Protein AF-A0A3N9V0N8-F1 (afdb_monomer_lite)

Foldseek 3Di:
DD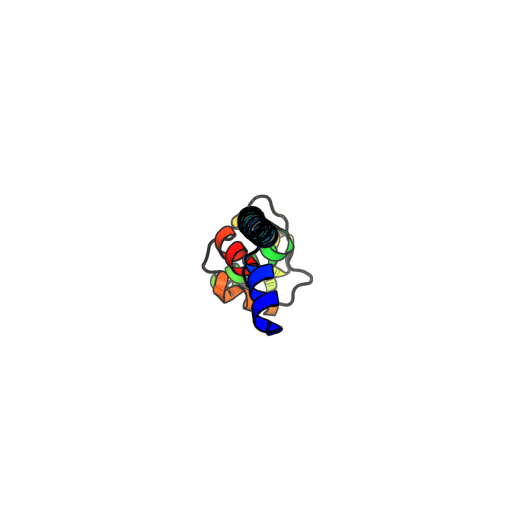PVVVVVCVCPDPVVVVVVVVVVVVVVVVVVVLLVCLQDDDAPLLLLLLLLLCVVVVHDLVCLQVQVSVQVSSCVQPNPYRYGCNVPDNCSSVVQNVLSVDRSRRSSSVVSVD

Radius of gyration: 22.68 Å; chains: 1; bounding box: 58×22×58 Å

Sequence (114 aa):
MSFFSKFCEKLFSVKVQILWLAAIILSIYFIYFSIQNASRPNHGFASYYTAAKLLIEGEDVTDFYDDDWFSSKVENYVPGVYEIYLVNMPTTALVFLPIANFDYKTAKIIWTIF

Structure (mmCIF, N/CA/C/O backbone):
data_AF-A0A3N9V0N8-F1
#
_entry.id   AF-A0A3N9V0N8-F1
#
loop_
_atom_site.group_PDB
_atom_site.id
_atom_site.type_symbol
_atom_site.label_atom_id
_atom_site.label_alt_id
_atom_site.label_comp_id
_atom_site.label_asym_id
_atom_site.label_entity_id
_atom_site.label_seq_id
_atom_site.pdbx_PDB_ins_code
_atom_site.Cartn_x
_atom_site.Cartn_y
_atom_site.Cartn_z
_atom_site.occupancy
_atom_site.B_iso_or_equiv
_atom_site.auth_seq_id
_atom_site.auth_comp_id
_atom_site.auth_asym_id
_atom_site.auth_atom_id
_atom_site.pdbx_PDB_model_num
ATOM 1 N N . MET A 1 1 ? -41.497 -13.266 37.633 1.00 60.03 1 MET A N 1
ATOM 2 C CA . MET A 1 1 ? -40.765 -12.337 36.743 1.00 60.03 1 MET A CA 1
ATOM 3 C C . MET A 1 1 ? -39.986 -13.176 35.737 1.00 60.03 1 MET A C 1
ATOM 5 O O . MET A 1 1 ? -39.151 -13.968 36.161 1.00 60.03 1 MET A O 1
ATOM 9 N N . SER A 1 2 ? -40.361 -13.116 34.455 1.00 78.81 2 SER A N 1
ATOM 10 C CA . SER A 1 2 ? -39.804 -13.959 33.382 1.00 78.81 2 SER A CA 1
ATOM 11 C C . SER A 1 2 ? -38.298 -13.718 33.217 1.00 78.81 2 SER A C 1
A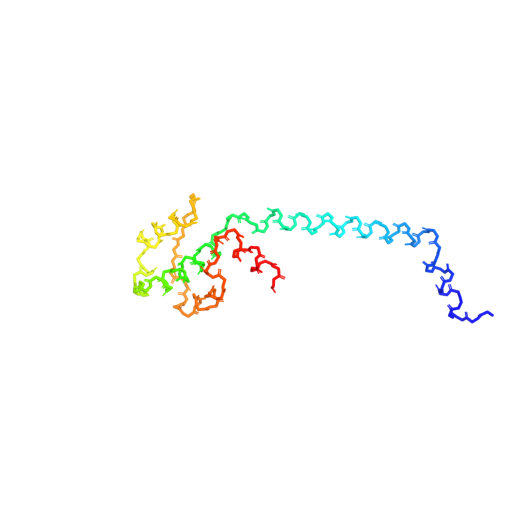TOM 13 O O . SER A 1 2 ? -37.839 -12.586 33.360 1.00 78.81 2 SER A O 1
ATOM 15 N N . PHE A 1 3 ? -37.530 -14.766 32.901 1.00 75.81 3 PHE A N 1
ATOM 16 C CA . PHE A 1 3 ? -36.092 -14.692 32.593 1.00 75.81 3 PHE A CA 1
ATOM 17 C C . PHE A 1 3 ? -35.761 -13.555 31.608 1.00 75.81 3 PHE A C 1
ATOM 19 O O . PHE A 1 3 ? -34.768 -12.848 31.774 1.00 75.81 3 PHE A O 1
ATOM 26 N N . PHE A 1 4 ? -36.660 -13.315 30.651 1.00 71.31 4 PHE A N 1
ATOM 27 C CA . PHE A 1 4 ? -36.536 -12.272 29.636 1.00 71.31 4 PHE A CA 1
ATOM 28 C C . PHE A 1 4 ? -36.536 -10.848 30.220 1.00 71.31 4 PHE A C 1
ATOM 30 O O . PHE A 1 4 ? -35.774 -10.001 29.765 1.00 71.31 4 PHE A O 1
ATOM 37 N N . SER A 1 5 ? -37.322 -10.575 31.272 1.00 72.19 5 SER A N 1
ATOM 38 C CA . SER A 1 5 ? -37.390 -9.221 31.846 1.00 72.19 5 SER A CA 1
ATOM 39 C C . SER A 1 5 ? -36.145 -8.885 32.669 1.00 72.19 5 SER A C 1
ATOM 41 O O . SER A 1 5 ? -35.632 -7.775 32.571 1.00 72.19 5 SER A O 1
ATOM 43 N N . LYS A 1 6 ? -35.599 -9.860 33.412 1.00 73.62 6 LYS A N 1
ATOM 44 C CA . LYS A 1 6 ? -34.336 -9.694 34.154 1.00 73.62 6 LYS A CA 1
ATOM 45 C C . LYS A 1 6 ? -33.142 -9.503 33.218 1.00 73.62 6 LYS A C 1
ATOM 47 O O . LYS A 1 6 ? -32.213 -8.767 33.544 1.00 73.62 6 LYS A O 1
ATOM 52 N N . PHE A 1 7 ? -33.158 -10.167 32.062 1.00 74.19 7 PHE A N 1
ATOM 53 C CA . PHE A 1 7 ? -32.146 -9.976 31.029 1.00 74.19 7 PHE A CA 1
ATOM 54 C C . PHE A 1 7 ? -32.199 -8.554 30.455 1.00 74.19 7 PHE A C 1
ATOM 56 O O . PHE A 1 7 ? -31.173 -7.876 30.443 1.00 74.19 7 PHE A O 1
ATOM 63 N N . CYS A 1 8 ? -33.387 -8.063 30.080 1.00 70.06 8 CYS A N 1
ATOM 64 C CA . CYS A 1 8 ? -33.568 -6.688 29.606 1.00 70.06 8 CYS A CA 1
ATOM 65 C C . CYS A 1 8 ? -33.156 -5.642 30.657 1.00 70.06 8 CYS A C 1
ATOM 67 O O . CYS A 1 8 ? -32.387 -4.743 30.333 1.00 70.06 8 CYS A O 1
ATOM 69 N N . GLU A 1 9 ? -33.570 -5.776 31.920 1.00 72.81 9 GLU A N 1
ATOM 70 C CA . GLU A 1 9 ? -33.166 -4.851 32.999 1.00 72.81 9 GLU A CA 1
ATOM 71 C C . GLU A 1 9 ? -31.645 -4.783 33.180 1.00 72.81 9 GLU A C 1
ATOM 73 O O . GLU A 1 9 ? -31.076 -3.707 33.372 1.00 72.81 9 GLU A O 1
ATOM 78 N N . LYS A 1 10 ? -30.959 -5.926 33.074 1.00 70.31 10 LYS A N 1
ATOM 79 C CA . LYS A 1 10 ? -29.497 -5.978 33.154 1.00 70.31 10 LYS A CA 1
ATOM 80 C C . LYS A 1 10 ? -28.845 -5.293 31.951 1.00 70.31 10 LYS A C 1
ATOM 82 O O . LYS A 1 10 ? -27.865 -4.570 32.135 1.00 70.31 10 LYS A O 1
ATOM 87 N N . LEU A 1 11 ? -29.408 -5.481 30.756 1.00 70.19 11 LEU A N 1
ATOM 88 C CA . LEU A 1 11 ? -28.939 -4.886 29.500 1.00 70.19 11 LEU A CA 1
ATOM 89 C C . LEU A 1 11 ? -29.094 -3.355 29.481 1.00 70.19 11 LEU A C 1
ATOM 91 O O . LEU A 1 11 ? -28.225 -2.659 28.965 1.00 70.19 11 LEU A O 1
ATOM 95 N N . PHE A 1 12 ? -30.154 -2.835 30.105 1.00 75.38 12 PHE A N 1
ATOM 96 C CA . PHE A 1 12 ? -30.398 -1.397 30.272 1.00 75.38 12 PHE A CA 1
ATOM 97 C C . PHE A 1 12 ? -29.770 -0.801 31.539 1.00 75.38 12 PHE A C 1
ATOM 99 O O . PHE A 1 12 ? -29.935 0.389 31.803 1.00 75.38 12 PHE A O 1
ATOM 106 N N . SER A 1 13 ? -29.030 -1.587 32.327 1.00 86.81 13 SER A N 1
ATOM 107 C CA . SER A 1 13 ? -28.334 -1.041 33.490 1.00 86.81 13 SER A CA 1
ATOM 108 C C . SER A 1 13 ? -27.258 -0.042 33.056 1.00 86.81 13 SER A C 1
ATOM 110 O O . SER A 1 13 ? -26.544 -0.256 32.075 1.00 86.81 13 SER A O 1
ATOM 112 N N . VAL A 1 14 ? -27.085 1.025 33.838 1.00 84.75 14 VAL A N 1
ATOM 113 C CA . VAL A 1 14 ? -26.084 2.080 33.589 1.00 84.75 14 VAL A CA 1
ATOM 114 C C . VAL A 1 14 ? -24.681 1.496 33.370 1.00 84.75 14 VAL A C 1
ATOM 116 O O . VAL A 1 14 ? -23.931 1.966 32.522 1.00 84.75 14 VAL A O 1
ATOM 119 N N . LYS A 1 15 ? -24.335 0.409 34.075 1.00 86.19 15 LYS A N 1
ATOM 120 C CA . LYS A 1 15 ? -23.052 -0.292 33.909 1.00 86.19 15 LYS A CA 1
ATOM 121 C C . LYS A 1 15 ? -22.879 -0.860 32.499 1.00 86.19 15 LYS A C 1
ATOM 123 O O . LYS A 1 15 ? -21.807 -0.723 31.922 1.00 86.19 15 LYS A O 1
ATOM 128 N N . VAL A 1 16 ? -23.920 -1.476 31.940 1.00 89.62 16 VAL A N 1
ATOM 129 C CA . VAL A 1 16 ? -23.881 -2.027 30.577 1.00 89.62 16 VAL A CA 1
ATOM 130 C C . VAL A 1 16 ? -23.860 -0.907 29.537 1.00 89.62 16 VAL A C 1
ATOM 132 O O . VAL A 1 16 ? -23.118 -1.003 28.566 1.00 89.62 16 VAL A O 1
ATOM 135 N N . GLN A 1 17 ? -24.577 0.195 29.769 1.00 90.56 17 GLN A N 1
ATOM 136 C CA . GLN A 1 17 ? -24.520 1.374 28.897 1.00 90.56 17 GLN A CA 1
ATOM 137 C C . GLN A 1 17 ? -23.117 1.999 28.845 1.00 90.56 17 GLN A C 1
ATOM 139 O O . GLN A 1 17 ? -22.644 2.339 27.763 1.00 90.56 17 GLN A O 1
ATOM 144 N N . ILE A 1 18 ? -22.419 2.092 29.984 1.00 94.75 18 ILE A N 1
ATOM 145 C CA . ILE A 1 18 ? -21.024 2.564 30.037 1.00 94.75 18 ILE A CA 1
ATOM 146 C C . ILE A 1 18 ? -20.106 1.644 29.224 1.00 94.75 18 ILE A C 1
ATOM 148 O O . ILE A 1 18 ? -19.265 2.135 28.473 1.00 94.75 18 ILE A O 1
ATOM 152 N N . LEU A 1 19 ? -20.276 0.322 29.334 1.00 95.38 19 LEU A N 1
ATOM 153 C CA . LEU A 1 19 ? -19.491 -0.635 28.549 1.00 95.38 19 LEU A CA 1
ATOM 154 C C . LEU A 1 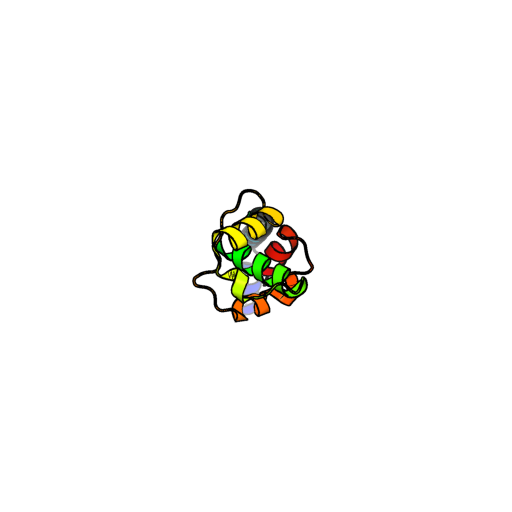19 ? -19.753 -0.491 27.045 1.00 95.38 19 LEU A C 1
ATOM 156 O O . LEU A 1 19 ? -18.803 -0.524 26.268 1.00 95.38 19 LEU A O 1
ATOM 160 N N . TRP A 1 20 ? -21.004 -0.272 26.632 1.00 95.31 20 TRP A N 1
ATOM 161 C CA . TRP A 1 20 ? -21.331 -0.003 25.229 1.00 95.31 20 TRP A CA 1
ATOM 162 C C . TRP A 1 20 ? -20.733 1.307 24.727 1.00 95.31 20 TRP A C 1
ATOM 164 O O . TRP A 1 20 ? -20.171 1.335 23.636 1.00 95.31 20 TRP A O 1
ATOM 174 N N . LEU A 1 21 ? -20.791 2.377 25.523 1.00 96.19 21 LEU A N 1
ATOM 175 C CA . LEU A 1 21 ? -20.161 3.646 25.165 1.00 96.19 21 LEU A CA 1
ATOM 176 C C . LEU A 1 21 ? -18.642 3.485 25.010 1.00 96.19 21 LEU A C 1
ATOM 178 O O . LEU A 1 21 ? -18.075 3.942 24.020 1.00 96.19 21 LEU A O 1
ATOM 182 N N . ALA A 1 22 ? -17.994 2.789 25.947 1.00 97.25 22 ALA A N 1
ATOM 183 C CA . ALA A 1 22 ? -16.571 2.479 25.858 1.00 97.25 22 ALA A CA 1
ATOM 184 C C . ALA A 1 22 ? -16.253 1.650 24.603 1.00 97.25 22 ALA A C 1
ATOM 186 O O . ALA A 1 22 ? -15.314 1.977 23.879 1.00 97.25 22 ALA A O 1
ATOM 187 N N . ALA A 1 23 ? -17.061 0.631 24.297 1.00 97.38 23 ALA A N 1
ATOM 188 C CA . ALA A 1 23 ? -16.903 -0.181 23.094 1.00 97.38 23 ALA A CA 1
ATOM 189 C C . ALA A 1 23 ? -17.035 0.656 21.811 1.00 97.38 23 ALA A C 1
ATOM 191 O O . ALA A 1 23 ? -16.229 0.493 20.897 1.00 97.38 23 ALA A O 1
ATOM 192 N N . ILE A 1 24 ? -17.993 1.587 21.752 1.00 97.62 24 ILE A N 1
ATOM 193 C CA . ILE A 1 24 ? -18.170 2.500 20.612 1.00 97.62 24 ILE A CA 1
ATOM 194 C C . ILE A 1 24 ? -16.949 3.410 20.454 1.00 97.62 24 ILE A C 1
ATOM 196 O O . ILE A 1 24 ? -16.405 3.507 19.356 1.00 97.62 24 ILE A O 1
ATOM 200 N N . ILE A 1 25 ? -16.478 4.037 21.536 1.00 98.06 25 ILE A N 1
ATOM 201 C CA . ILE A 1 25 ? -15.303 4.923 21.502 1.00 98.06 25 ILE A CA 1
ATOM 202 C C . ILE A 1 25 ? -14.064 4.158 21.026 1.00 98.06 25 ILE A C 1
ATOM 204 O O . ILE A 1 25 ? -13.355 4.625 20.134 1.00 98.06 25 ILE A O 1
ATOM 208 N N . LEU A 1 26 ? -13.824 2.967 21.579 1.00 98.06 26 LEU A N 1
ATOM 209 C CA . LEU A 1 26 ? -12.700 2.120 21.180 1.00 98.06 26 LEU A CA 1
ATOM 210 C C . LEU A 1 26 ? -12.821 1.661 19.725 1.00 98.06 26 LEU A C 1
ATOM 212 O O . LEU A 1 26 ? -11.818 1.635 19.019 1.00 98.06 26 LEU A O 1
ATOM 216 N N . SER A 1 27 ? -14.033 1.363 19.255 1.00 97.12 27 SER A N 1
ATOM 217 C CA . SER A 1 27 ? -14.276 0.987 17.858 1.00 97.12 27 SER A CA 1
ATOM 218 C C . SER A 1 27 ? -13.978 2.146 16.906 1.00 97.12 27 SER A C 1
ATOM 220 O O . SER A 1 27 ? -13.287 1.956 15.909 1.00 97.12 27 SER A O 1
ATOM 222 N N . ILE A 1 28 ? -14.426 3.364 17.231 1.00 96.56 28 ILE A N 1
ATOM 223 C CA . ILE A 1 28 ? -14.125 4.569 16.441 1.00 96.56 28 ILE A CA 1
ATOM 224 C C . ILE A 1 28 ? -12.615 4.819 16.408 1.00 96.56 28 ILE A C 1
ATOM 226 O O . ILE A 1 28 ? -12.049 5.050 15.338 1.00 96.56 28 ILE A O 1
ATOM 230 N N . TYR A 1 29 ? -11.951 4.736 17.564 1.00 96.06 29 TYR A N 1
ATOM 231 C CA . TYR A 1 29 ? -10.503 4.895 17.649 1.00 96.06 29 TYR A CA 1
ATOM 232 C C . TYR A 1 29 ? -9.764 3.839 16.820 1.00 96.06 29 TYR A C 1
ATOM 234 O O . TYR A 1 29 ? -8.843 4.177 16.079 1.00 96.06 29 TYR A O 1
ATOM 242 N N . PHE A 1 30 ? -10.194 2.579 16.893 1.00 93.62 30 PHE A N 1
ATOM 243 C CA . PHE A 1 30 ? -9.616 1.483 16.123 1.00 93.62 30 PHE A CA 1
ATOM 244 C C . PHE A 1 30 ? -9.772 1.688 14.611 1.00 93.62 30 PHE A C 1
ATOM 246 O O . PHE A 1 30 ? -8.804 1.507 13.873 1.00 93.62 30 PHE A O 1
ATOM 253 N N . ILE A 1 31 ? -10.950 2.119 14.146 1.00 90.31 31 ILE A N 1
ATOM 254 C CA . ILE A 1 31 ? -11.192 2.429 12.728 1.00 90.31 31 ILE A CA 1
ATOM 255 C C . ILE A 1 31 ? -10.278 3.571 12.275 1.00 90.31 31 ILE A C 1
ATOM 257 O O . ILE A 1 31 ? -9.587 3.445 11.265 1.00 90.31 31 ILE A O 1
ATOM 261 N N . TYR A 1 32 ? -10.221 4.662 13.044 1.00 90.38 32 TYR A N 1
ATOM 262 C CA . TYR A 1 32 ? -9.341 5.792 12.748 1.00 90.38 32 TYR A CA 1
ATOM 263 C C . TYR A 1 32 ? -7.871 5.358 12.675 1.00 90.38 32 TYR A C 1
ATOM 265 O O . TYR A 1 32 ? -7.186 5.642 11.691 1.00 90.38 32 TYR A O 1
ATOM 273 N N . PHE A 1 33 ? -7.397 4.627 13.685 1.00 91.12 33 PHE A N 1
ATOM 274 C CA . PHE A 1 33 ? -6.036 4.105 13.737 1.00 91.12 33 PHE A CA 1
ATOM 275 C C . PHE A 1 33 ? -5.729 3.212 12.530 1.00 91.12 33 PHE A C 1
ATOM 277 O O . PHE A 1 33 ? -4.677 3.363 11.906 1.00 91.12 33 PHE A O 1
ATOM 284 N N . SER A 1 34 ? -6.655 2.325 12.171 1.00 88.00 34 SER A N 1
ATOM 285 C CA . SER A 1 34 ? -6.499 1.415 11.037 1.00 88.00 34 SER A CA 1
ATOM 286 C C . SER A 1 34 ? -6.391 2.183 9.724 1.00 88.00 34 SER A C 1
ATOM 288 O O . SER A 1 34 ? -5.445 1.948 8.985 1.00 88.00 34 SER A O 1
ATOM 290 N N . ILE A 1 35 ? -7.258 3.168 9.464 1.00 84.81 35 ILE A N 1
ATOM 291 C CA . ILE A 1 35 ? -7.202 3.987 8.237 1.00 84.81 35 ILE A CA 1
ATOM 292 C C . ILE A 1 35 ? -5.883 4.770 8.144 1.00 84.81 35 ILE A C 1
ATOM 294 O O . ILE A 1 35 ? -5.250 4.798 7.085 1.00 84.81 35 ILE A O 1
ATOM 298 N N . GLN A 1 36 ? -5.434 5.380 9.246 1.00 85.69 36 GLN A N 1
ATOM 299 C CA . GLN A 1 36 ? -4.182 6.146 9.259 1.00 85.69 36 GLN A CA 1
ATOM 300 C C . GLN A 1 36 ? -2.962 5.268 8.961 1.00 85.69 36 GLN A C 1
ATOM 302 O O . GLN A 1 36 ? -2.043 5.691 8.259 1.00 85.69 36 GLN A O 1
ATOM 307 N N . ASN A 1 37 ? -2.955 4.032 9.462 1.00 87.06 37 ASN A N 1
ATOM 308 C CA . ASN A 1 37 ? -1.835 3.115 9.267 1.00 87.06 37 ASN A CA 1
ATOM 309 C C . ASN A 1 37 ? -1.948 2.282 7.982 1.00 87.06 37 ASN A C 1
ATOM 311 O O . ASN A 1 37 ? -0.914 1.904 7.437 1.00 87.06 37 ASN A O 1
ATOM 315 N N . ALA A 1 38 ? -3.157 2.064 7.458 1.00 85.25 38 ALA A N 1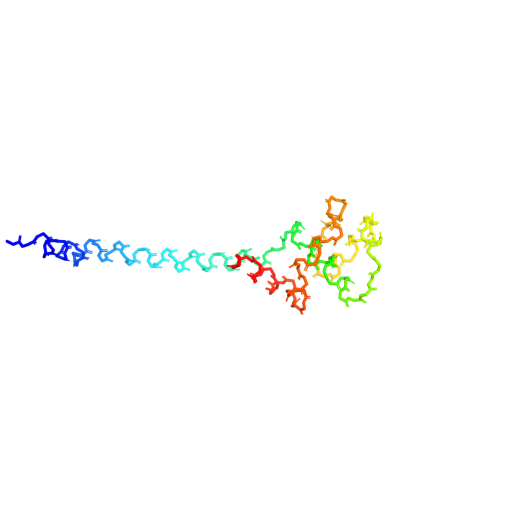
ATOM 316 C CA . ALA A 1 38 ? -3.406 1.311 6.227 1.00 85.25 38 ALA A CA 1
ATOM 317 C C . ALA A 1 38 ? -2.665 1.916 5.032 1.00 85.25 38 ALA A C 1
ATOM 319 O O . ALA A 1 38 ? -2.135 1.193 4.203 1.00 85.25 38 ALA A O 1
ATOM 320 N N . SER A 1 39 ? -2.564 3.246 4.970 1.00 81.06 39 SER A N 1
ATOM 321 C CA . SER A 1 39 ? -1.900 3.945 3.863 1.00 81.06 39 SER A CA 1
ATOM 322 C C . SER A 1 39 ? -0.370 3.940 3.896 1.00 81.06 39 SER A C 1
ATOM 324 O O . SER A 1 39 ? 0.253 4.350 2.916 1.00 81.06 39 SER A O 1
ATOM 326 N N . ARG A 1 40 ? 0.259 3.511 4.997 1.00 85.56 40 ARG A N 1
ATOM 327 C CA . ARG A 1 40 ? 1.724 3.559 5.125 1.00 85.56 40 ARG A CA 1
ATOM 328 C C . ARG A 1 40 ? 2.365 2.610 4.125 1.00 85.56 40 ARG A C 1
ATOM 330 O O . ARG A 1 40 ? 1.925 1.466 4.090 1.00 85.56 40 ARG A O 1
ATOM 337 N N . PRO A 1 41 ? 3.397 3.006 3.364 1.00 83.56 41 PRO A N 1
ATOM 338 C CA . PRO A 1 41 ? 4.087 2.096 2.459 1.00 83.56 41 PRO A CA 1
ATOM 339 C C . PRO A 1 41 ? 4.578 0.831 3.165 1.00 83.56 41 PRO A C 1
ATOM 341 O O . PRO A 1 41 ? 4.993 0.864 4.321 1.00 83.56 41 PRO A O 1
ATOM 344 N N . ASN A 1 42 ? 4.451 -0.307 2.488 1.00 84.38 42 ASN A N 1
ATOM 345 C CA . ASN A 1 42 ? 5.052 -1.557 2.929 1.00 84.38 42 ASN A CA 1
ATOM 346 C C . ASN A 1 42 ? 5.592 -2.304 1.714 1.00 84.38 42 ASN A C 1
ATOM 348 O O . ASN A 1 42 ? 5.102 -2.129 0.597 1.00 84.38 42 ASN A O 1
ATOM 352 N N . HIS A 1 43 ? 6.572 -3.137 2.012 1.00 81.81 43 HIS A N 1
ATOM 353 C CA . HIS A 1 43 ? 7.345 -3.938 1.087 1.00 81.81 43 HIS A CA 1
ATOM 354 C C . HIS A 1 43 ? 6.462 -4.836 0.198 1.00 81.81 43 HIS A C 1
ATOM 356 O O . HIS A 1 43 ? 6.277 -4.567 -0.987 1.00 81.81 43 HIS A O 1
ATOM 362 N N . GLY A 1 44 ? 5.744 -5.798 0.788 1.00 87.69 44 GLY A N 1
ATOM 363 C CA . GLY A 1 44 ? 4.945 -6.753 0.007 1.00 87.69 44 GLY A CA 1
ATOM 364 C C . GLY A 1 44 ? 3.855 -6.129 -0.878 1.00 87.69 44 GLY A C 1
ATOM 365 O O . GLY A 1 44 ? 3.735 -6.483 -2.047 1.00 87.69 44 GLY A O 1
ATOM 366 N N . PHE A 1 45 ? 3.065 -5.177 -0.366 1.00 92.88 45 PHE A N 1
ATOM 367 C CA . PHE A 1 45 ? 1.994 -4.555 -1.159 1.00 92.88 45 PHE A CA 1
ATOM 368 C C . PHE A 1 45 ? 2.553 -3.684 -2.292 1.00 92.88 45 PHE A C 1
ATOM 370 O O . PHE A 1 45 ? 1.944 -3.627 -3.355 1.00 92.88 45 PHE A O 1
ATOM 377 N N . ALA A 1 46 ? 3.699 -3.020 -2.088 1.00 95.06 46 ALA A N 1
ATOM 378 C CA . ALA A 1 46 ? 4.349 -2.230 -3.136 1.00 95.06 46 ALA A CA 1
ATOM 379 C C . ALA A 1 46 ? 4.759 -3.082 -4.337 1.00 95.06 46 ALA A C 1
ATOM 381 O O . ALA A 1 46 ? 4.487 -2.675 -5.467 1.00 95.06 46 ALA A O 1
ATOM 382 N N . SER A 1 47 ? 5.301 -4.278 -4.102 1.00 95.19 47 SER A N 1
ATOM 383 C CA . SER A 1 47 ? 5.648 -5.218 -5.171 1.00 95.19 47 SER A CA 1
ATOM 384 C C . SER A 1 47 ? 4.407 -5.630 -5.982 1.00 95.19 47 SER A C 1
ATOM 386 O O . SER A 1 47 ? 4.355 -5.425 -7.195 1.00 95.19 47 SER A O 1
ATOM 388 N N . TYR A 1 48 ? 3.338 -6.095 -5.325 1.00 94.81 48 TYR A N 1
ATOM 389 C CA . TYR A 1 48 ? 2.127 -6.532 -6.036 1.00 94.81 48 TYR A CA 1
ATOM 390 C C . TYR A 1 48 ? 1.391 -5.404 -6.767 1.00 94.81 48 TYR A C 1
ATOM 392 O O . TYR A 1 48 ? 0.925 -5.594 -7.892 1.00 94.81 48 TYR A O 1
ATOM 400 N N . TYR A 1 49 ? 1.287 -4.230 -6.140 1.00 95.94 49 TYR A N 1
ATOM 401 C CA . TYR A 1 49 ? 0.674 -3.056 -6.755 1.00 95.94 49 TYR A CA 1
ATOM 402 C C . TYR A 1 49 ? 1.461 -2.600 -7.989 1.00 95.94 49 TYR A C 1
ATOM 404 O O . TYR A 1 49 ? 0.860 -2.329 -9.027 1.00 95.94 49 TYR A O 1
ATOM 412 N N . THR A 1 50 ? 2.794 -2.558 -7.892 1.00 96.88 50 THR A N 1
ATOM 413 C CA . THR A 1 50 ? 3.666 -2.163 -9.007 1.00 96.88 50 THR A CA 1
ATOM 414 C C . THR A 1 50 ? 3.537 -3.143 -10.165 1.00 96.88 50 THR A C 1
ATOM 416 O O . THR A 1 50 ? 3.282 -2.723 -11.288 1.00 96.88 50 THR A O 1
ATOM 419 N N . ALA A 1 51 ? 3.595 -4.448 -9.900 1.00 96.94 51 ALA A N 1
ATOM 420 C CA . ALA A 1 51 ? 3.411 -5.458 -10.938 1.00 96.94 51 ALA A CA 1
ATOM 421 C C . ALA A 1 51 ? 2.042 -5.344 -11.635 1.00 96.94 51 ALA A C 1
ATOM 423 O O . ALA A 1 51 ? 1.950 -5.455 -12.855 1.00 96.94 51 ALA A O 1
ATOM 424 N N . ALA A 1 52 ? 0.970 -5.057 -10.889 1.00 97.06 52 ALA A N 1
ATOM 425 C CA . ALA A 1 52 ? -0.353 -4.841 -11.474 1.00 97.06 52 ALA A CA 1
ATOM 426 C C . ALA A 1 52 ? -0.445 -3.548 -12.306 1.00 97.06 52 ALA A C 1
ATOM 428 O O . ALA A 1 52 ? -1.121 -3.538 -13.335 1.00 97.06 52 ALA A O 1
ATOM 429 N N . LYS A 1 53 ? 0.244 -2.471 -11.902 1.00 97.44 53 LYS A N 1
ATOM 430 C CA . LYS A 1 53 ? 0.379 -1.242 -12.704 1.00 97.44 53 LYS A CA 1
ATOM 431 C C . LYS A 1 53 ? 1.097 -1.508 -14.022 1.00 97.44 53 LYS A C 1
ATOM 433 O O . LYS A 1 53 ? 0.564 -1.162 -15.070 1.00 97.44 53 LYS A O 1
ATOM 438 N N . LEU A 1 54 ? 2.241 -2.183 -13.967 1.00 97.00 54 LEU A N 1
ATOM 439 C CA . LEU A 1 54 ? 3.042 -2.525 -15.142 1.00 97.00 54 LEU A CA 1
ATOM 440 C C . LEU A 1 54 ? 2.257 -3.412 -16.125 1.00 97.00 54 LEU A C 1
ATOM 442 O O . LEU A 1 54 ? 2.301 -3.182 -17.330 1.00 97.00 54 LEU A O 1
ATOM 446 N N . LEU A 1 55 ? 1.443 -4.350 -15.620 1.00 96.12 55 LEU A N 1
ATOM 447 C CA . LEU A 1 55 ? 0.518 -5.128 -16.455 1.00 96.12 55 LEU A CA 1
ATOM 448 C C . LEU A 1 55 ? -0.521 -4.259 -17.177 1.00 96.12 55 LEU A C 1
ATOM 450 O O . LEU A 1 55 ? -0.815 -4.505 -18.345 1.00 96.12 55 LEU A O 1
ATOM 454 N N . ILE A 1 56 ? -1.101 -3.264 -16.496 1.00 96.12 56 ILE A N 1
ATOM 455 C CA . ILE A 1 56 ? -2.056 -2.324 -17.111 1.00 96.12 56 ILE A CA 1
ATOM 456 C C . ILE A 1 56 ? -1.363 -1.466 -18.176 1.00 96.12 56 ILE A C 1
ATOM 458 O O . ILE A 1 56 ? -1.966 -1.155 -19.202 1.00 96.12 56 ILE A O 1
ATOM 462 N N . GLU A 1 57 ? -0.107 -1.098 -17.937 1.00 96.00 57 GLU A N 1
ATOM 463 C CA . GLU A 1 57 ? 0.719 -0.316 -18.859 1.00 96.00 57 GLU A CA 1
ATOM 464 C C . GLU A 1 57 ? 1.234 -1.135 -20.056 1.00 96.00 57 GLU A C 1
ATOM 466 O O . GLU A 1 57 ? 1.672 -0.553 -21.047 1.00 96.00 57 GLU A O 1
ATOM 471 N N . GLY A 1 58 ? 1.099 -2.465 -20.012 1.00 96.12 58 GLY A N 1
ATOM 472 C CA . GLY A 1 58 ? 1.468 -3.369 -21.102 1.00 96.12 58 GLY A CA 1
ATOM 473 C C . GLY A 1 58 ? 2.945 -3.762 -21.122 1.00 96.12 58 GLY A C 1
ATOM 474 O O . GLY A 1 58 ? 3.434 -4.185 -22.167 1.00 96.12 58 GLY A O 1
ATOM 475 N N . GLU A 1 59 ? 3.642 -3.614 -19.996 1.00 96.88 59 GLU A N 1
ATOM 476 C CA . GLU A 1 59 ? 5.038 -4.036 -19.836 1.00 96.88 59 GLU A CA 1
ATOM 477 C C . GLU A 1 59 ? 5.160 -5.571 -19.872 1.00 96.88 59 GLU A C 1
ATOM 479 O O . GLU A 1 59 ? 4.232 -6.290 -19.476 1.00 96.88 59 GLU A O 1
ATOM 484 N N . ASP A 1 60 ? 6.308 -6.084 -20.330 1.00 94.81 60 ASP A N 1
ATOM 485 C CA . ASP A 1 60 ? 6.554 -7.527 -20.361 1.00 94.81 60 ASP A CA 1
ATOM 486 C C . ASP A 1 60 ? 6.773 -8.063 -18.941 1.00 94.81 60 ASP A C 1
ATOM 488 O O . ASP A 1 60 ? 7.563 -7.547 -18.150 1.00 94.81 60 ASP A O 1
ATOM 492 N N . VAL A 1 61 ? 6.074 -9.146 -18.613 1.00 93.62 61 VAL A N 1
ATOM 493 C CA . VAL A 1 61 ? 6.158 -9.795 -17.304 1.00 93.62 61 VAL A CA 1
ATOM 494 C C . VAL A 1 61 ? 7.535 -10.413 -17.071 1.00 93.62 61 VAL A C 1
ATOM 496 O O . VAL A 1 61 ? 7.928 -10.603 -15.919 1.00 93.62 61 VAL A O 1
ATOM 499 N N . THR A 1 62 ? 8.291 -10.719 -18.130 1.00 93.38 62 THR A N 1
ATOM 500 C CA . THR A 1 62 ? 9.672 -11.197 -17.978 1.00 93.38 62 THR A CA 1
ATOM 501 C C . THR A 1 62 ? 10.569 -10.171 -17.299 1.00 93.38 62 THR A C 1
ATOM 503 O O . THR A 1 62 ? 11.439 -10.562 -16.522 1.00 93.38 62 THR A O 1
ATOM 506 N N . ASP A 1 63 ? 10.318 -8.880 -17.527 1.00 94.94 63 ASP A N 1
ATOM 507 C CA . ASP A 1 63 ? 11.137 -7.794 -16.983 1.00 94.94 63 ASP A CA 1
ATOM 508 C C . ASP A 1 63 ? 10.926 -7.630 -15.474 1.00 94.94 63 ASP A C 1
ATOM 510 O O . ASP A 1 63 ? 11.786 -7.105 -14.773 1.00 94.94 63 ASP A O 1
ATOM 514 N N . PHE A 1 64 ? 9.821 -8.155 -14.928 1.00 95.38 64 PHE A N 1
ATOM 515 C CA . PHE A 1 64 ? 9.516 -8.034 -13.501 1.00 95.38 64 PHE A CA 1
ATOM 516 C C . PHE A 1 64 ? 10.560 -8.750 -12.632 1.00 95.38 64 PHE A C 1
ATOM 518 O O . PHE A 1 64 ? 10.708 -8.422 -11.459 1.00 95.38 64 PHE A O 1
ATOM 525 N N . TYR A 1 65 ? 11.277 -9.721 -13.203 1.00 94.75 65 TYR A N 1
ATOM 526 C CA . TYR A 1 65 ? 12.305 -10.512 -12.525 1.00 94.75 65 TYR A CA 1
ATOM 527 C C . TYR A 1 65 ? 13.723 -9.946 -12.681 1.00 94.75 65 TYR A C 1
ATOM 529 O O . TYR A 1 65 ? 14.675 -10.567 -12.210 1.00 94.75 65 TYR A O 1
ATOM 537 N N . ASP A 1 66 ? 13.870 -8.786 -13.324 1.00 96.44 66 ASP A N 1
ATOM 538 C CA . ASP A 1 66 ? 15.074 -7.968 -13.216 1.00 96.44 66 ASP A CA 1
ATOM 539 C C . ASP A 1 66 ? 14.942 -7.080 -11.969 1.00 96.44 66 ASP A C 1
ATOM 541 O O . ASP A 1 66 ? 14.110 -6.173 -11.913 1.00 96.44 66 ASP A O 1
ATOM 545 N N . ASP A 1 67 ? 15.731 -7.388 -10.938 1.00 96.25 67 ASP A N 1
ATOM 546 C CA . ASP A 1 67 ? 15.618 -6.756 -9.620 1.00 96.25 67 ASP A CA 1
ATOM 547 C C . ASP A 1 67 ? 15.847 -5.235 -9.673 1.00 96.25 67 ASP A C 1
ATOM 549 O O . ASP A 1 67 ? 15.127 -4.477 -9.017 1.00 96.25 67 ASP A O 1
ATOM 553 N N . ASP A 1 68 ? 16.820 -4.774 -10.464 1.00 97.06 68 ASP A N 1
ATOM 554 C CA . ASP A 1 68 ? 17.165 -3.353 -10.560 1.00 97.06 68 ASP A CA 1
ATOM 555 C C . ASP A 1 68 ? 16.107 -2.591 -11.364 1.00 97.06 68 ASP A C 1
ATOM 557 O O . ASP A 1 68 ? 15.656 -1.512 -10.954 1.00 97.06 68 ASP A O 1
ATOM 561 N N . TRP A 1 69 ? 15.657 -3.165 -12.483 1.00 97.31 69 TRP A N 1
ATOM 562 C CA . TRP A 1 69 ? 14.576 -2.600 -13.282 1.00 97.31 69 TRP A CA 1
ATOM 563 C C . TRP A 1 69 ? 13.287 -2.519 -12.470 1.00 97.31 69 TRP A C 1
ATOM 565 O O . TRP A 1 69 ? 12.688 -1.443 -12.379 1.00 97.31 69 TRP A O 1
ATOM 575 N N . PHE A 1 70 ? 12.881 -3.612 -11.824 1.00 97.44 70 PHE A N 1
ATOM 576 C CA . PHE A 1 70 ? 11.628 -3.660 -11.080 1.00 97.44 70 PHE A CA 1
ATOM 577 C C . PHE A 1 70 ? 11.656 -2.706 -9.889 1.00 97.44 70 PHE A C 1
ATOM 579 O O . PHE A 1 70 ? 10.714 -1.934 -9.702 1.00 97.44 70 PHE A O 1
ATOM 586 N N . SER A 1 71 ? 12.756 -2.676 -9.135 1.00 97.06 71 SER A N 1
ATOM 587 C CA . SER A 1 71 ? 12.914 -1.736 -8.025 1.00 97.06 71 SER A CA 1
ATOM 588 C C . SER A 1 71 ? 12.860 -0.278 -8.498 1.00 97.06 71 SER A C 1
ATOM 590 O O . SER A 1 71 ? 12.208 0.559 -7.867 1.00 97.06 71 SER A O 1
ATOM 592 N N . SER A 1 72 ? 13.423 0.032 -9.674 1.00 97.56 72 SER A N 1
ATOM 593 C CA . SER A 1 72 ? 13.293 1.369 -10.271 1.00 97.56 72 SER A CA 1
ATOM 594 C C . SER A 1 72 ? 11.840 1.727 -10.618 1.00 97.56 72 SER A C 1
ATOM 596 O O . SER A 1 72 ? 11.424 2.876 -10.453 1.00 97.56 72 SER A O 1
ATOM 598 N N . LYS A 1 73 ? 11.034 0.747 -11.053 1.00 97.75 73 LYS A N 1
ATOM 599 C CA . LYS A 1 73 ? 9.597 0.937 -11.291 1.00 97.75 73 LYS A CA 1
ATOM 600 C C . LYS A 1 73 ? 8.839 1.134 -9.983 1.00 97.75 73 LYS A C 1
ATOM 602 O O . LYS A 1 73 ? 7.966 1.997 -9.930 1.00 97.75 73 LYS A O 1
ATOM 607 N N . VAL A 1 74 ? 9.189 0.399 -8.928 1.00 97.31 74 VAL A N 1
ATOM 608 C CA . VAL A 1 74 ? 8.587 0.567 -7.596 1.00 97.31 74 VAL A CA 1
ATOM 609 C C . VAL A 1 74 ? 8.819 1.986 -7.086 1.00 97.31 74 VAL A C 1
ATOM 611 O O . VAL A 1 74 ? 7.855 2.628 -6.674 1.00 97.31 74 VAL A O 1
ATOM 614 N N . GLU A 1 75 ? 10.041 2.513 -7.192 1.00 96.69 75 GLU A N 1
ATOM 615 C CA . GLU A 1 75 ? 10.375 3.876 -6.752 1.00 96.69 75 GLU A CA 1
ATOM 616 C C . GLU A 1 75 ? 9.529 4.947 -7.467 1.00 96.69 75 GLU A C 1
ATOM 618 O O . GLU A 1 75 ? 9.134 5.939 -6.852 1.00 96.69 75 GLU A O 1
ATOM 623 N N . ASN A 1 76 ? 9.165 4.730 -8.738 1.00 96.00 76 ASN A N 1
ATOM 624 C CA . ASN A 1 76 ? 8.303 5.656 -9.482 1.00 96.00 76 ASN A CA 1
ATOM 625 C C . ASN A 1 76 ? 6.878 5.738 -8.913 1.00 96.00 76 ASN A C 1
ATOM 627 O O . ASN A 1 76 ? 6.260 6.805 -8.953 1.00 96.00 76 ASN A O 1
ATOM 631 N N . TYR A 1 77 ? 6.335 4.632 -8.398 1.00 95.06 77 TYR A N 1
ATOM 632 C CA . TYR A 1 77 ? 4.971 4.606 -7.861 1.00 95.06 77 TYR A CA 1
ATOM 633 C C . TYR A 1 77 ? 4.901 4.758 -6.340 1.00 95.06 77 TYR A C 1
ATOM 635 O O . TYR A 1 77 ? 3.889 5.231 -5.813 1.00 95.06 77 TYR A O 1
ATOM 643 N N . VAL A 1 78 ? 5.942 4.324 -5.633 1.00 95.44 78 VAL A N 1
ATOM 644 C CA . VAL A 1 78 ? 6.023 4.279 -4.172 1.00 95.44 78 VAL A CA 1
ATOM 645 C C . VAL A 1 78 ? 7.406 4.779 -3.731 1.00 95.44 78 VAL A C 1
ATOM 647 O O . VAL A 1 78 ? 8.250 3.978 -3.334 1.00 95.44 78 VAL A O 1
ATOM 650 N N . PRO A 1 79 ? 7.651 6.102 -3.774 1.00 93.81 79 PRO A N 1
ATOM 651 C CA . PRO A 1 79 ? 8.969 6.658 -3.480 1.00 93.81 79 PRO A CA 1
ATOM 652 C C . PRO A 1 79 ? 9.497 6.277 -2.093 1.00 93.81 79 PRO A C 1
ATOM 654 O O . PRO A 1 79 ? 8.755 6.304 -1.101 1.00 93.81 79 PRO A O 1
ATOM 657 N N . GLY A 1 80 ? 10.792 5.976 -2.018 1.00 93.19 80 GLY A N 1
ATOM 658 C CA . GLY A 1 80 ? 11.479 5.544 -0.804 1.00 93.19 80 GLY A CA 1
ATOM 659 C C . GLY A 1 80 ? 11.252 4.076 -0.435 1.00 93.19 80 GLY A C 1
ATOM 660 O O . GLY A 1 80 ? 11.527 3.700 0.709 1.00 93.19 80 GLY A O 1
ATOM 661 N N . VAL A 1 81 ? 10.742 3.253 -1.357 1.00 94.38 81 VAL A N 1
ATOM 662 C CA . VAL A 1 81 ? 10.521 1.816 -1.142 1.00 94.38 81 VAL A CA 1
ATOM 663 C C . VAL A 1 81 ? 11.319 1.010 -2.154 1.00 94.38 81 VAL A C 1
ATOM 665 O O . VAL A 1 81 ? 11.099 1.095 -3.353 1.00 94.38 81 VAL A O 1
ATOM 668 N N . TYR A 1 82 ? 12.199 0.159 -1.635 1.00 94.38 82 TYR A N 1
ATOM 669 C CA . TYR A 1 82 ? 12.898 -0.853 -2.417 1.00 94.38 82 TYR A CA 1
ATOM 670 C C . TYR A 1 82 ? 12.119 -2.171 -2.379 1.00 94.38 82 TYR A C 1
ATOM 672 O O . TYR A 1 82 ? 11.781 -2.646 -1.290 1.00 94.38 82 TYR A O 1
ATOM 680 N N . GLU A 1 83 ? 11.872 -2.761 -3.548 1.00 94.81 83 GLU A N 1
ATOM 681 C CA . GLU A 1 83 ? 11.226 -4.065 -3.713 1.00 94.81 83 GLU A CA 1
ATOM 682 C C . GLU A 1 83 ? 11.758 -4.815 -4.932 1.00 94.81 83 GLU A C 1
ATOM 684 O O . GLU A 1 83 ? 12.208 -4.211 -5.900 1.00 94.81 83 GLU A O 1
ATOM 689 N N . ILE A 1 84 ? 11.613 -6.138 -4.889 1.00 95.06 84 ILE A N 1
ATOM 690 C CA . ILE A 1 84 ? 11.876 -7.057 -6.002 1.00 95.06 84 ILE A CA 1
ATOM 691 C C . ILE A 1 84 ? 10.643 -7.947 -6.230 1.00 95.06 84 ILE A C 1
ATOM 693 O O . ILE A 1 84 ? 9.770 -8.048 -5.359 1.00 95.06 84 ILE A O 1
ATOM 697 N N . TYR A 1 85 ? 10.548 -8.618 -7.381 1.00 93.50 85 TYR A N 1
ATOM 698 C CA . TYR A 1 85 ? 9.409 -9.498 -7.701 1.00 93.50 85 TYR A CA 1
ATOM 699 C C . TYR A 1 85 ? 9.717 -11.002 -7.556 1.00 93.50 85 TYR A C 1
ATOM 701 O O . TYR A 1 85 ? 8.849 -11.844 -7.773 1.00 93.50 85 TYR A O 1
ATOM 709 N N . LEU A 1 86 ? 10.941 -11.354 -7.149 1.00 82.00 86 LEU A N 1
ATOM 710 C CA . LEU A 1 86 ? 11.552 -12.681 -7.308 1.00 82.00 86 LEU A CA 1
ATOM 711 C C . LEU A 1 86 ? 10.692 -13.888 -6.882 1.00 82.00 86 LEU A C 1
ATOM 713 O O . LEU A 1 86 ? 10.588 -14.866 -7.618 1.00 82.00 86 LEU A O 1
ATOM 717 N N . VAL A 1 87 ? 10.090 -13.859 -5.690 1.00 83.19 87 VAL A N 1
ATOM 718 C CA . VAL A 1 87 ? 9.315 -15.002 -5.158 1.00 83.19 87 VAL A CA 1
ATOM 719 C C . VAL A 1 87 ? 7.850 -15.002 -5.602 1.00 83.19 87 VAL A C 1
ATOM 721 O O . VAL A 1 87 ? 7.111 -15.943 -5.301 1.00 83.19 87 VAL A O 1
ATOM 724 N N . ASN A 1 88 ? 7.418 -13.958 -6.307 1.00 87.56 88 ASN A N 1
ATOM 725 C CA . ASN A 1 88 ? 6.034 -13.776 -6.704 1.00 87.56 88 ASN A CA 1
ATOM 726 C C . ASN A 1 88 ? 5.782 -14.457 -8.050 1.00 87.56 88 ASN A C 1
ATOM 728 O O . ASN A 1 88 ? 6.547 -14.318 -9.004 1.00 87.56 88 ASN A O 1
ATOM 732 N N . MET A 1 89 ? 4.683 -15.202 -8.144 1.00 88.25 89 MET A N 1
ATOM 733 C CA . MET A 1 89 ? 4.264 -15.779 -9.421 1.00 88.25 89 MET A CA 1
ATOM 734 C C . MET A 1 89 ? 3.725 -14.670 -10.337 1.00 88.25 89 MET A C 1
ATOM 736 O O . MET A 1 89 ? 3.078 -13.746 -9.848 1.00 88.25 89 MET A O 1
ATOM 740 N N . PRO A 1 90 ? 3.856 -14.773 -11.669 1.00 85.00 90 PRO A N 1
ATOM 741 C CA . PRO A 1 90 ? 3.266 -13.804 -12.601 1.00 85.00 90 PRO A CA 1
ATOM 742 C C . PRO A 1 90 ? 1.784 -13.516 -12.318 1.00 85.00 90 PRO A C 1
ATOM 744 O O . PRO A 1 90 ? 1.316 -12.382 -12.358 1.00 85.00 90 PRO A O 1
ATOM 747 N N . THR A 1 91 ? 1.046 -14.558 -11.935 1.00 90.94 91 THR A N 1
ATOM 748 C CA . THR A 1 91 ? -0.389 -14.500 -11.666 1.00 90.94 91 THR A CA 1
ATOM 749 C C . THR A 1 91 ? -0.759 -13.730 -10.400 1.00 90.94 91 THR A C 1
ATOM 751 O O . THR A 1 91 ? -1.922 -13.350 -10.273 1.00 90.94 91 THR A O 1
ATOM 754 N N . THR A 1 92 ? 0.165 -13.467 -9.464 1.00 89.88 92 THR A N 1
ATOM 755 C CA . THR A 1 92 ? -0.177 -12.698 -8.251 1.00 89.88 92 THR A CA 1
ATOM 756 C C . THR A 1 92 ? -0.554 -11.261 -8.580 1.00 89.88 92 THR A C 1
ATOM 758 O O . THR A 1 92 ? -1.457 -10.721 -7.948 1.00 89.88 92 THR A O 1
ATOM 761 N N . ALA A 1 93 ? 0.046 -10.665 -9.613 1.00 92.69 93 ALA A N 1
ATOM 762 C CA . ALA A 1 93 ? -0.298 -9.317 -10.061 1.00 92.69 93 ALA A CA 1
ATOM 763 C C . ALA A 1 93 ? -1.762 -9.201 -10.535 1.00 92.69 93 ALA A C 1
ATOM 765 O O . ALA A 1 93 ? -2.394 -8.163 -10.343 1.00 92.69 93 ALA A O 1
ATOM 766 N N . LEU A 1 94 ? -2.351 -10.286 -11.061 1.00 94.06 94 LEU A N 1
ATOM 767 C CA . LEU A 1 94 ? -3.749 -10.300 -11.513 1.00 94.06 94 LEU A CA 1
ATOM 768 C C . LEU A 1 94 ? -4.743 -10.044 -10.372 1.00 94.06 94 LEU A C 1
ATOM 770 O O . LEU A 1 94 ? -5.789 -9.437 -10.595 1.00 94.06 94 LEU A O 1
ATOM 774 N N . VAL A 1 95 ? -4.406 -10.460 -9.147 1.00 93.44 95 VAL A N 1
ATOM 775 C CA . VAL A 1 95 ? -5.243 -10.251 -7.951 1.00 93.44 95 VAL A CA 1
ATOM 776 C C . VAL A 1 95 ? -5.408 -8.760 -7.643 1.00 93.44 95 VAL A C 1
ATOM 778 O O . VAL A 1 95 ? -6.451 -8.339 -7.149 1.00 93.44 95 VAL A O 1
ATOM 781 N N . PHE A 1 96 ? -4.401 -7.952 -7.979 1.00 94.44 96 PHE A N 1
ATOM 782 C CA . PHE A 1 96 ? -4.356 -6.526 -7.664 1.00 94.44 96 PHE A CA 1
ATOM 783 C C . PHE A 1 96 ? -4.866 -5.641 -8.812 1.00 94.44 96 PHE A C 1
ATOM 785 O O . PHE A 1 96 ? -5.080 -4.446 -8.602 1.00 94.44 96 PHE A O 1
ATOM 792 N N . LEU A 1 97 ? -5.151 -6.201 -9.997 1.00 95.38 97 LEU A N 1
ATOM 793 C CA . LEU A 1 97 ? -5.683 -5.449 -11.144 1.00 95.38 97 LEU A CA 1
ATOM 794 C C . LEU A 1 97 ? -6.933 -4.605 -10.831 1.00 95.38 97 LEU A C 1
ATOM 796 O O . LEU A 1 97 ? -6.959 -3.445 -11.247 1.00 95.38 97 LEU A O 1
ATOM 800 N N . PRO A 1 98 ? -7.947 -5.094 -10.081 1.00 95.19 98 PRO A N 1
ATOM 801 C CA . PRO A 1 98 ? -9.152 -4.304 -9.811 1.00 95.19 98 PRO A CA 1
ATOM 802 C C . PRO A 1 98 ? -8.878 -2.996 -9.059 1.00 95.19 98 PRO A C 1
ATOM 804 O O . PRO A 1 98 ? -9.654 -2.048 -9.173 1.00 95.19 98 PRO A O 1
ATOM 807 N N . ILE A 1 99 ? -7.779 -2.936 -8.299 1.00 95.50 99 ILE A N 1
ATOM 808 C CA . ILE A 1 99 ? -7.402 -1.775 -7.484 1.00 95.50 99 ILE A CA 1
ATOM 809 C C . ILE A 1 99 ? -6.203 -1.002 -8.048 1.00 95.50 99 ILE A C 1
ATOM 811 O O . ILE A 1 99 ? -5.915 0.098 -7.583 1.00 95.50 99 ILE A O 1
ATOM 815 N N . ALA A 1 100 ? -5.533 -1.524 -9.076 1.00 95.38 100 ALA A N 1
ATOM 816 C CA . ALA A 1 100 ? -4.340 -0.913 -9.658 1.00 95.38 100 ALA A CA 1
ATOM 817 C C . ALA A 1 100 ? -4.629 0.356 -10.480 1.00 95.38 100 ALA A C 1
ATOM 819 O O . ALA A 1 100 ? -3.711 1.104 -10.790 1.00 95.38 100 ALA A O 1
ATOM 820 N N . ASN A 1 101 ? -5.889 0.670 -10.801 1.00 94.81 101 ASN A N 1
ATOM 821 C CA . ASN A 1 101 ? -6.241 1.961 -11.411 1.00 94.81 101 ASN A CA 1
ATOM 822 C C . ASN A 1 101 ? -6.237 3.132 -10.414 1.00 94.81 101 ASN A C 1
ATOM 824 O O . ASN A 1 101 ? -6.173 4.286 -10.834 1.00 94.81 101 ASN A O 1
ATOM 828 N N . PHE A 1 102 ? -6.268 2.858 -9.109 1.00 95.88 102 PHE A N 1
ATOM 829 C CA . PHE A 1 102 ? -6.136 3.888 -8.082 1.00 95.88 102 PHE A CA 1
ATOM 830 C C . PHE A 1 102 ? -4.665 4.246 -7.832 1.00 95.88 102 PHE A C 1
ATOM 832 O O . PHE A 1 102 ? -3.758 3.532 -8.262 1.00 95.88 102 PHE A O 1
ATOM 839 N N . ASP A 1 103 ? -4.419 5.360 -7.138 1.00 94.81 103 ASP A N 1
ATOM 840 C CA . ASP A 1 103 ? -3.098 5.643 -6.571 1.00 94.81 103 ASP A CA 1
ATOM 841 C C . ASP A 1 103 ? -2.745 4.624 -5.468 1.00 94.81 103 ASP A C 1
ATOM 843 O O . ASP A 1 103 ? -3.632 3.997 -4.881 1.00 94.81 103 ASP A O 1
ATOM 847 N N . TYR A 1 104 ? -1.452 4.484 -5.151 1.00 94.31 104 TYR A N 1
ATOM 848 C CA . TYR A 1 104 ? -0.955 3.496 -4.185 1.00 94.31 104 TYR A CA 1
ATOM 849 C C . TYR A 1 104 ? -1.671 3.575 -2.834 1.00 94.31 104 TYR A C 1
ATOM 851 O O . TYR A 1 104 ? -2.042 2.551 -2.256 1.00 94.31 104 TYR A O 1
ATOM 859 N N . LYS A 1 105 ? -1.893 4.793 -2.328 1.00 92.81 105 LYS A N 1
ATOM 860 C CA . LYS A 1 105 ? -2.511 5.014 -1.021 1.00 92.81 105 LYS A CA 1
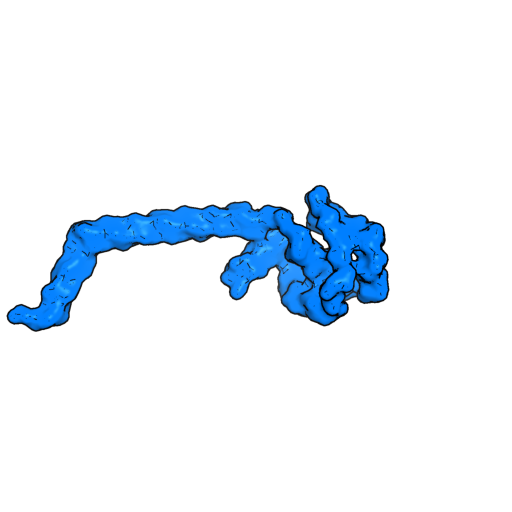ATOM 861 C C . LYS A 1 105 ? -3.961 4.545 -1.033 1.00 92.81 105 L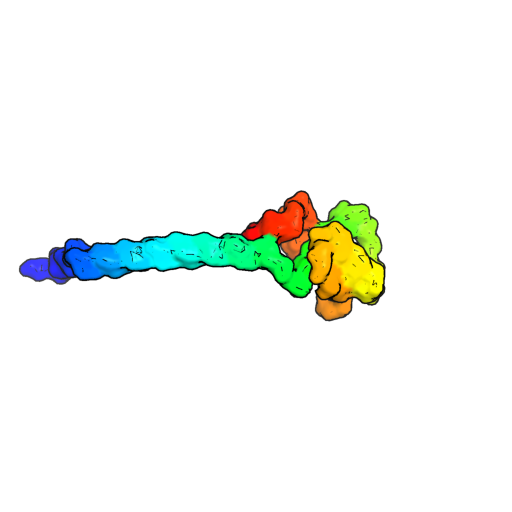YS A C 1
ATOM 863 O O . LYS A 1 105 ? -4.370 3.823 -0.122 1.00 92.81 105 LYS A O 1
ATOM 868 N N . THR A 1 106 ? -4.721 4.925 -2.053 1.00 93.81 106 THR A N 1
ATOM 869 C CA . THR A 1 106 ? -6.117 4.512 -2.214 1.00 93.81 106 THR A CA 1
ATOM 870 C C . THR A 1 106 ? -6.228 3.001 -2.418 1.00 93.81 106 THR A C 1
ATOM 872 O O . THR A 1 106 ? -6.998 2.352 -1.708 1.00 93.81 106 THR A O 1
ATOM 875 N N . ALA A 1 107 ? -5.415 2.418 -3.304 1.00 94.56 107 ALA A N 1
ATOM 876 C CA . ALA A 1 107 ? -5.385 0.976 -3.544 1.00 94.56 107 ALA A CA 1
ATOM 877 C C . ALA A 1 107 ? -5.104 0.195 -2.252 1.00 94.56 107 ALA A C 1
ATOM 879 O O . ALA A 1 107 ? -5.779 -0.788 -1.947 1.00 94.56 107 ALA A O 1
ATOM 880 N N . LYS A 1 108 ? -4.153 0.673 -1.445 1.00 92.88 108 LYS A N 1
ATOM 881 C CA . LYS A 1 108 ? -3.782 0.041 -0.180 1.00 92.88 108 LYS A CA 1
ATOM 882 C C . LYS A 1 108 ? -4.868 0.123 0.886 1.00 92.88 108 LYS A C 1
ATOM 884 O O . LYS A 1 108 ? -5.075 -0.839 1.626 1.00 92.88 108 LYS A O 1
ATOM 889 N N . ILE A 1 109 ? -5.569 1.254 0.967 1.00 91.81 109 ILE A N 1
ATOM 890 C CA . ILE A 1 109 ? -6.722 1.403 1.860 1.00 91.81 109 ILE A CA 1
ATOM 891 C C . ILE A 1 109 ? -7.817 0.413 1.461 1.00 91.81 109 ILE A C 1
ATOM 893 O O . ILE A 1 109 ? -8.314 -0.294 2.333 1.00 91.81 109 ILE A O 1
ATOM 897 N N . ILE A 1 110 ? -8.145 0.317 0.167 1.00 92.12 110 ILE A N 1
ATOM 898 C CA . ILE A 1 110 ? -9.131 -0.652 -0.335 1.00 92.12 110 ILE A CA 1
ATOM 899 C C . ILE A 1 110 ? -8.702 -2.072 0.049 1.00 92.12 110 ILE A C 1
ATOM 901 O O . ILE A 1 110 ? -9.472 -2.777 0.689 1.00 92.12 110 ILE A O 1
ATOM 905 N N . TRP A 1 111 ? -7.457 -2.456 -0.247 1.00 90.88 111 TRP A N 1
ATOM 906 C CA . TRP A 1 111 ? -6.921 -3.775 0.104 1.00 90.88 111 TRP A CA 1
ATOM 907 C C . TRP A 1 111 ? -6.958 -4.081 1.605 1.00 90.88 111 TRP A C 1
ATOM 909 O O . TRP A 1 111 ? -7.140 -5.221 1.990 1.00 90.88 111 TRP A O 1
ATOM 919 N N . THR A 1 112 ? -6.770 -3.081 2.467 1.00 87.75 112 THR A N 1
ATOM 920 C CA . THR A 1 112 ? -6.759 -3.297 3.925 1.00 87.75 112 THR A CA 1
ATOM 921 C C . THR A 1 112 ? -8.168 -3.452 4.507 1.00 87.75 112 THR A C 1
ATOM 923 O O . THR A 1 112 ? -8.326 -3.997 5.597 1.00 87.75 112 THR A O 1
ATOM 926 N N . ILE A 1 113 ? -9.190 -2.931 3.823 1.00 84.75 113 ILE A N 1
ATOM 927 C CA . ILE A 1 113 ? -10.586 -2.995 4.279 1.00 84.75 113 ILE A CA 1
ATOM 928 C C . ILE A 1 113 ? -11.242 -4.340 3.924 1.00 84.75 113 ILE A C 1
ATOM 930 O O . ILE A 1 113 ? -12.142 -4.764 4.652 1.00 84.75 113 ILE A O 1
ATOM 934 N N . PHE A 1 114 ? -10.821 -4.981 2.829 1.00 77.75 114 PHE A N 1
ATOM 935 C CA . PHE A 1 114 ? -11.367 -6.250 2.329 1.00 77.75 114 PHE A CA 1
ATOM 936 C C . PHE A 1 114 ? -10.511 -7.450 2.742 1.00 77.75 114 PHE A C 1
ATOM 938 O O . PHE A 1 114 ? -11.120 -8.501 3.045 1.00 77.75 114 PHE A O 1
#

pLDDT: mean 90.6, std 7.87, range [60.03, 98.06]

Secondary structure (DSSP, 8-state):
--HHHHHHHHHTSHHHHHHHHHHHHHHHHHHHHHHHHHTS--HHHHHHHHHHHHHHHT--GGGGG-HHHHHHHHHHHSTT-----TTS-TTHHHHHGGGTTS-HHHHHHHHHH-